Protein AF-A0AAD0VA40-F1 (afdb_monomer)

pLDDT: mean 86.52, std 10.53, range [49.69, 96.69]

Nearest PDB structures (foldseek):
  1uiw-assembly2_F  TM=2.943E-01  e=4.957E+00  Homo sapiens
  1gbu-assembly1_D  TM=3.040E-01  e=8.347E+00  Homo sapiens

Structure (mmCIF, N/CA/C/O backbone):
data_AF-A0AAD0VA40-F1
#
_entry.id   AF-A0AAD0VA40-F1
#
loop_
_atom_site.group_PDB
_atom_site.id
_atom_site.type_symbol
_atom_site.label_atom_id
_atom_site.label_alt_id
_atom_site.label_comp_id
_atom_site.label_asym_id
_atom_site.label_entity_id
_atom_site.label_seq_id
_atom_site.pdbx_PDB_ins_code
_atom_site.Cartn_x
_atom_site.Cartn_y
_atom_site.Cartn_z
_atom_site.occupancy
_atom_site.B_iso_or_equiv
_atom_site.auth_seq_id
_atom_site.auth_comp_id
_atom_site.auth_asym_id
_atom_site.auth_atom_id
_atom_site.pdbx_PDB_model_num
ATOM 1 N N . MET A 1 1 ? 19.089 15.504 -13.951 1.00 57.19 1 MET A N 1
ATOM 2 C CA . MET A 1 1 ? 17.853 16.084 -13.389 1.00 57.19 1 MET A CA 1
ATOM 3 C C . MET A 1 1 ? 16.890 14.929 -13.212 1.00 57.19 1 MET A C 1
ATOM 5 O O . MET A 1 1 ? 16.596 14.283 -14.206 1.00 57.19 1 MET A O 1
ATOM 9 N N . THR A 1 2 ? 16.501 14.606 -11.982 1.00 59.72 2 THR A N 1
ATOM 10 C CA . THR A 1 2 ? 15.427 13.644 -11.705 1.00 59.72 2 THR A CA 1
ATOM 11 C C . THR A 1 2 ? 14.097 14.300 -12.067 1.00 59.72 2 THR A C 1
ATOM 13 O O . THR A 1 2 ? 13.828 15.419 -11.628 1.00 59.72 2 THR A O 1
ATOM 16 N N . MET A 1 3 ? 13.299 13.656 -12.919 1.00 73.50 3 MET A N 1
ATOM 17 C CA . MET A 1 3 ? 11.943 14.105 -13.239 1.00 73.50 3 MET A CA 1
ATOM 18 C C . MET A 1 3 ? 10.956 13.248 -12.446 1.00 73.50 3 MET A C 1
ATOM 20 O O . MET A 1 3 ? 11.042 12.022 -12.472 1.00 73.50 3 MET A O 1
ATOM 24 N N . THR A 1 4 ? 10.028 13.887 -11.732 1.00 78.25 4 THR A N 1
ATOM 25 C CA . THR A 1 4 ? 8.885 13.183 -11.143 1.00 78.25 4 THR A CA 1
ATOM 26 C C . THR A 1 4 ? 7.841 12.981 -12.233 1.00 78.25 4 THR A C 1
ATOM 28 O O . THR A 1 4 ? 7.265 13.949 -12.732 1.00 78.25 4 THR A O 1
ATOM 31 N N . MET A 1 5 ? 7.618 11.729 -12.613 1.00 85.38 5 MET A N 1
ATOM 32 C CA . MET A 1 5 ? 6.555 11.312 -13.529 1.00 85.38 5 MET A CA 1
ATOM 33 C C . MET A 1 5 ? 5.452 10.603 -12.740 1.00 85.38 5 MET A C 1
ATOM 35 O O . MET A 1 5 ? 5.632 10.314 -11.560 1.00 85.38 5 MET A O 1
ATOM 39 N N . HIS A 1 6 ? 4.300 10.370 -13.365 1.00 87.88 6 HIS A N 1
ATOM 40 C CA . HIS A 1 6 ? 3.205 9.620 -12.751 1.00 87.88 6 HIS A CA 1
ATOM 41 C C . HIS A 1 6 ? 2.895 8.388 -13.584 1.00 87.88 6 HIS A C 1
ATOM 43 O O . HIS A 1 6 ? 2.974 8.442 -14.815 1.00 87.88 6 HIS A O 1
ATOM 49 N N . THR A 1 7 ? 2.553 7.289 -12.919 1.00 86.38 7 THR A N 1
ATOM 50 C CA . THR A 1 7 ? 2.1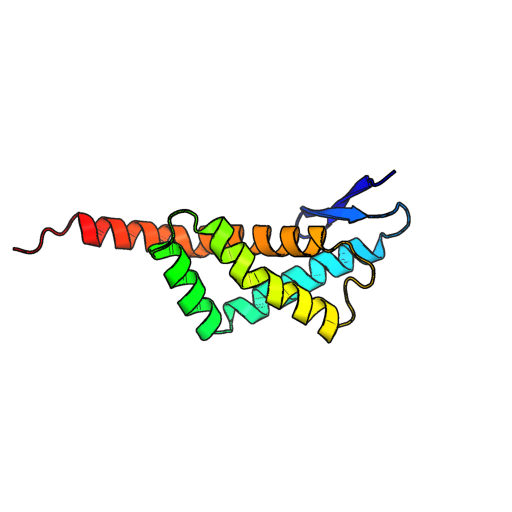44 6.080 -13.621 1.00 86.38 7 THR A CA 1
ATOM 51 C C . THR A 1 7 ? 0.796 6.278 -14.315 1.00 86.38 7 THR A C 1
ATOM 53 O O . THR A 1 7 ? -0.074 6.985 -13.799 1.00 86.38 7 THR A O 1
ATOM 56 N N . PRO A 1 8 ? 0.604 5.705 -15.510 1.00 83.50 8 PRO A N 1
ATOM 57 C CA . PRO A 1 8 ? -0.574 5.982 -16.322 1.00 83.50 8 PRO A CA 1
ATOM 58 C C . PRO A 1 8 ? -1.870 5.391 -15.754 1.00 83.50 8 PRO A C 1
ATOM 60 O O . PRO A 1 8 ? -2.929 5.974 -15.990 1.00 83.50 8 PRO A O 1
ATOM 63 N N . ARG A 1 9 ? -1.823 4.255 -15.040 1.00 85.12 9 ARG A N 1
ATOM 64 C CA . ARG A 1 9 ? -3.037 3.603 -14.517 1.00 85.12 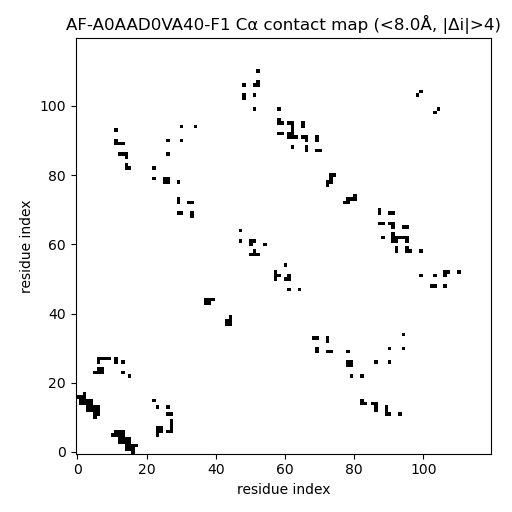9 ARG A CA 1
ATOM 65 C C . ARG A 1 9 ? -3.407 4.122 -13.137 1.00 85.12 9 ARG A C 1
ATOM 67 O O . ARG A 1 9 ? -4.530 4.579 -12.945 1.00 85.12 9 ARG A O 1
ATOM 74 N N . ASN A 1 10 ? -2.447 4.105 -12.217 1.00 88.00 10 ASN A N 1
ATOM 75 C CA . ASN A 1 10 ? -2.711 4.371 -10.802 1.00 88.00 10 ASN A CA 1
ATOM 76 C C . ASN A 1 10 ? -2.247 5.755 -10.342 1.00 88.00 10 ASN A C 1
ATOM 78 O O . ASN A 1 10 ? -2.365 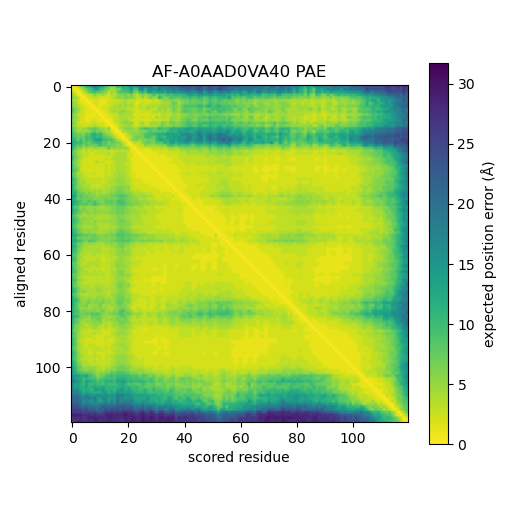6.090 -9.165 1.00 88.00 10 ASN A O 1
ATOM 82 N N . ASN A 1 11 ? -1.747 6.583 -11.269 1.00 89.00 11 ASN A N 1
ATOM 83 C CA . ASN A 1 11 ? -1.275 7.942 -11.004 1.00 89.00 11 ASN A CA 1
ATOM 84 C C . ASN A 1 11 ? -0.273 7.998 -9.834 1.00 89.00 11 ASN A C 1
ATOM 86 O O . ASN A 1 11 ? -0.280 8.930 -9.027 1.00 89.00 11 ASN A O 1
ATOM 90 N N . LEU A 1 12 ? 0.586 6.981 -9.729 1.00 88.62 12 LEU A N 1
ATOM 91 C CA . LEU A 1 12 ? 1.598 6.881 -8.687 1.00 88.62 12 LEU A CA 1
ATOM 92 C C . LEU A 1 12 ? 2.792 7.765 -9.050 1.00 88.62 12 LEU A C 1
ATOM 94 O O . LEU A 1 12 ? 3.308 7.645 -10.163 1.00 88.62 12 LEU A O 1
ATOM 98 N N . PRO A 1 13 ? 3.277 8.627 -8.141 1.00 86.94 13 PRO A N 1
ATOM 99 C CA . PRO A 1 13 ? 4.482 9.397 -8.398 1.00 86.94 13 PRO A CA 1
ATOM 100 C C . PRO A 1 13 ? 5.696 8.464 -8.461 1.00 86.94 13 PRO A C 1
ATOM 102 O O . PRO A 1 13 ? 5.897 7.617 -7.589 1.00 86.94 13 PRO A O 1
ATOM 105 N N . ALA A 1 14 ? 6.526 8.664 -9.478 1.00 83.88 14 ALA A N 1
ATOM 106 C CA . ALA A 1 14 ? 7.729 7.894 -9.733 1.00 83.88 14 ALA A CA 1
ATOM 107 C C . ALA A 1 14 ? 8.912 8.829 -10.003 1.00 83.88 14 ALA A C 1
ATOM 109 O O . ALA A 1 14 ? 8.841 9.729 -10.846 1.00 83.88 14 ALA A O 1
ATOM 110 N N . THR A 1 15 ? 10.019 8.603 -9.300 1.00 84.00 15 THR A N 1
ATOM 111 C CA . THR A 1 15 ? 11.301 9.244 -9.607 1.00 84.00 15 THR A CA 1
ATOM 112 C C . THR A 1 15 ? 12.002 8.431 -10.689 1.00 84.00 15 THR A C 1
ATOM 114 O O . THR A 1 15 ? 12.423 7.309 -10.410 1.00 84.00 15 THR A O 1
ATOM 117 N N . LEU A 1 16 ? 12.113 8.983 -11.904 1.00 73.31 16 LEU A N 1
ATOM 118 C CA . LEU A 1 16 ? 12.626 8.274 -13.085 1.00 73.31 16 LEU A CA 1
ATOM 119 C C . LEU A 1 16 ? 13.627 9.102 -13.903 1.00 73.31 16 LEU A C 1
ATOM 121 O O . LEU A 1 16 ? 13.704 10.335 -13.783 1.00 73.31 16 LEU A O 1
ATOM 125 N N . MET A 1 17 ? 14.389 8.413 -14.755 1.00 76.50 17 MET A N 1
ATOM 126 C CA . MET A 1 17 ? 15.188 9.020 -15.816 1.00 76.50 17 MET A CA 1
ATOM 127 C C . MET A 1 17 ? 14.340 9.183 -17.097 1.00 76.50 17 MET A C 1
ATOM 129 O O . MET A 1 17 ? 13.365 8.463 -17.299 1.00 76.50 17 MET A O 1
ATOM 133 N N . PRO A 1 18 ? 14.692 10.114 -18.007 1.00 63.06 18 PRO A N 1
ATOM 134 C CA . PRO A 1 18 ? 13.857 10.462 -19.168 1.00 63.06 18 PRO A CA 1
ATOM 135 C C . PRO A 1 18 ? 13.557 9.332 -20.173 1.00 63.06 18 PRO A C 1
ATOM 137 O O . PRO A 1 18 ? 12.722 9.520 -21.052 1.00 63.06 18 PRO A O 1
ATOM 140 N N . THR A 1 19 ? 14.245 8.192 -20.092 1.00 66.94 19 THR A N 1
ATOM 141 C CA . THR A 1 19 ? 14.086 7.039 -20.998 1.00 66.94 19 THR A CA 1
ATOM 142 C C . THR A 1 19 ? 13.279 5.891 -20.393 1.00 66.94 19 THR A C 1
ATOM 144 O O . THR A 1 19 ? 13.070 4.880 -21.055 1.00 66.94 19 THR A O 1
ATOM 147 N N . ASP A 1 20 ? 12.798 6.039 -19.162 1.00 69.12 20 ASP A N 1
ATOM 148 C CA . ASP A 1 20 ? 12.312 4.931 -18.335 1.00 69.12 20 ASP A CA 1
ATOM 149 C C . ASP A 1 20 ? 10.797 4.703 -18.472 1.00 69.12 20 ASP A C 1
ATOM 151 O O . ASP A 1 20 ? 10.101 4.469 -17.487 1.00 69.12 20 ASP A O 1
ATOM 155 N N . THR A 1 21 ? 10.247 4.801 -19.688 1.00 65.94 21 THR A N 1
ATOM 156 C CA . THR A 1 21 ? 8.788 4.648 -19.886 1.00 65.94 21 THR A CA 1
ATOM 157 C C . THR A 1 21 ? 8.301 3.264 -19.438 1.00 65.94 21 THR A C 1
ATOM 159 O O . THR A 1 21 ? 7.270 3.180 -18.774 1.00 65.94 21 THR A O 1
ATOM 162 N N . ASP A 1 22 ? 9.096 2.216 -19.675 1.00 79.06 22 ASP A N 1
ATOM 163 C CA . ASP A 1 22 ? 8.810 0.851 -19.214 1.00 79.06 22 ASP A CA 1
ATOM 164 C C . ASP A 1 22 ? 8.731 0.764 -17.673 1.00 79.06 22 ASP A C 1
ATOM 166 O O . ASP A 1 22 ? 7.916 0.022 -17.130 1.00 79.06 22 ASP A O 1
ATOM 170 N N . MET A 1 23 ? 9.477 1.601 -16.935 1.00 84.81 23 MET A N 1
ATOM 171 C CA . MET A 1 23 ? 9.464 1.581 -15.464 1.00 84.81 23 MET A CA 1
ATOM 172 C C . MET A 1 23 ? 8.145 2.085 -14.864 1.00 84.81 23 MET A C 1
ATOM 174 O O . MET A 1 23 ? 7.783 1.676 -13.761 1.00 84.81 23 MET A O 1
ATOM 178 N N . LEU A 1 24 ? 7.406 2.963 -15.554 1.00 88.50 24 LEU A N 1
ATOM 179 C CA . LEU A 1 24 ? 6.082 3.393 -15.084 1.00 88.50 24 LEU A CA 1
ATOM 180 C C . LEU A 1 24 ? 5.076 2.243 -15.132 1.00 88.50 24 LEU A C 1
ATOM 182 O O . LEU A 1 24 ? 4.245 2.116 -14.232 1.00 88.50 24 LEU A O 1
ATOM 186 N N . GLU A 1 25 ? 5.165 1.403 -16.162 1.00 88.12 25 GLU A N 1
ATOM 187 C CA . GLU A 1 25 ? 4.310 0.226 -16.290 1.00 88.12 25 GLU A CA 1
ATOM 188 C C . GLU A 1 25 ? 4.652 -0.829 -15.238 1.00 88.12 25 GLU A C 1
ATOM 190 O O . GLU A 1 25 ? 3.745 -1.438 -14.675 1.00 88.12 25 GLU A O 1
ATOM 195 N N . GLU A 1 26 ? 5.935 -0.997 -14.914 1.00 91.00 26 GLU A N 1
ATOM 196 C CA . GLU A 1 26 ? 6.374 -1.895 -13.843 1.00 91.00 26 GLU A CA 1
ATOM 197 C C . GLU A 1 26 ? 5.881 -1.443 -12.460 1.00 91.00 26 GLU A C 1
ATOM 199 O O . GLU A 1 26 ? 5.441 -2.276 -11.670 1.00 91.00 26 GLU A O 1
ATOM 204 N N . ILE A 1 27 ? 5.898 -0.136 -12.166 1.00 92.25 27 ILE A N 1
ATOM 205 C CA . ILE A 1 27 ? 5.359 0.413 -10.906 1.00 92.25 27 ILE A CA 1
ATOM 206 C C . ILE A 1 27 ? 3.855 0.140 -10.796 1.00 92.25 27 ILE A C 1
ATOM 208 O O . ILE A 1 27 ? 3.392 -0.299 -9.741 1.00 92.25 27 ILE A O 1
ATOM 212 N N . ASP A 1 28 ? 3.101 0.373 -11.876 1.00 91.69 28 ASP A N 1
ATOM 213 C CA . ASP A 1 28 ? 1.675 0.037 -11.922 1.00 91.69 28 ASP A CA 1
ATOM 214 C C . ASP A 1 28 ? 1.461 -1.467 -11.711 1.00 91.69 28 ASP A C 1
ATOM 216 O O . ASP A 1 28 ? 0.630 -1.857 -10.895 1.00 91.69 28 ASP A O 1
ATOM 220 N N . ALA A 1 29 ? 2.232 -2.314 -12.395 1.00 92.56 29 ALA A N 1
ATOM 221 C CA . ALA A 1 29 ? 2.106 -3.764 -12.287 1.00 92.56 29 ALA A CA 1
ATOM 222 C C . ALA A 1 29 ? 2.349 -4.261 -10.855 1.00 92.56 29 ALA A C 1
ATOM 224 O O . ALA A 1 29 ? 1.568 -5.061 -10.344 1.00 92.56 29 ALA A O 1
ATOM 225 N N . VAL A 1 30 ? 3.388 -3.759 -10.181 1.00 94.25 30 VAL A N 1
ATOM 226 C CA . VAL A 1 30 ? 3.669 -4.124 -8.785 1.00 94.25 30 VAL A CA 1
ATOM 227 C C . VAL A 1 30 ? 2.523 -3.709 -7.863 1.00 94.25 30 VAL A C 1
ATOM 229 O O . VAL A 1 30 ? 2.147 -4.487 -6.986 1.00 94.25 30 VAL A O 1
ATOM 232 N N . TYR A 1 31 ? 1.941 -2.522 -8.060 1.00 94.94 31 TYR A N 1
ATOM 233 C CA . TYR A 1 31 ? 0.781 -2.089 -7.280 1.00 94.94 31 TYR A CA 1
ATOM 234 C C . TYR A 1 31 ? -0.417 -3.033 -7.467 1.00 94.94 31 TYR A C 1
ATOM 236 O O . TYR A 1 31 ? -0.971 -3.497 -6.475 1.00 94.94 31 TYR A O 1
ATOM 244 N N . GLU A 1 32 ? -0.775 -3.370 -8.709 1.00 93.81 32 GLU A N 1
ATOM 245 C CA . GLU A 1 32 ? -1.924 -4.243 -9.006 1.00 93.81 32 GLU A CA 1
ATOM 246 C C . GLU A 1 32 ? -1.757 -5.645 -8.413 1.00 93.81 32 GLU A C 1
ATOM 248 O O . GLU A 1 32 ? -2.686 -6.207 -7.829 1.00 93.81 32 GLU A O 1
ATOM 253 N N . ILE A 1 33 ? -0.553 -6.212 -8.535 1.00 94.50 33 ILE A N 1
ATOM 254 C CA . ILE A 1 33 ? -0.239 -7.529 -7.975 1.00 94.50 33 ILE A CA 1
ATOM 255 C C . ILE A 1 33 ? -0.402 -7.497 -6.455 1.00 94.50 33 ILE A C 1
ATOM 257 O O . ILE A 1 33 ? -1.015 -8.396 -5.879 1.00 94.50 33 ILE A O 1
ATOM 261 N N . LEU A 1 34 ? 0.107 -6.455 -5.797 1.00 94.12 34 LEU A N 1
ATOM 262 C CA . LEU A 1 34 ? -0.025 -6.309 -4.351 1.00 94.12 34 LEU A CA 1
ATOM 263 C C . LEU A 1 34 ? -1.467 -6.108 -3.914 1.00 94.12 34 LEU A C 1
ATOM 265 O O . LEU A 1 34 ? -1.873 -6.726 -2.934 1.00 94.12 34 LEU A O 1
ATOM 269 N N . ASP A 1 35 ? -2.233 -5.263 -4.599 1.00 93.62 35 ASP A N 1
ATOM 270 C CA . ASP A 1 35 ? -3.629 -5.045 -4.233 1.00 93.62 35 ASP A CA 1
ATOM 271 C C . ASP A 1 35 ? -4.417 -6.361 -4.319 1.00 93.62 35 ASP A C 1
ATOM 273 O O . ASP A 1 35 ? -5.139 -6.720 -3.388 1.00 93.62 35 ASP A O 1
ATOM 277 N N . ALA A 1 36 ? -4.184 -7.172 -5.354 1.00 92.69 36 ALA A N 1
ATOM 278 C CA . ALA A 1 36 ? -4.806 -8.488 -5.478 1.00 92.69 36 ALA A CA 1
ATOM 279 C C . ALA A 1 36 ? -4.326 -9.499 -4.411 1.00 92.69 36 ALA A C 1
ATOM 281 O O . ALA A 1 36 ? -5.144 -10.179 -3.774 1.00 92.69 36 ALA A O 1
ATOM 282 N N . GLU A 1 37 ? -3.010 -9.621 -4.204 1.00 93.69 37 GLU A N 1
ATOM 283 C CA . GLU A 1 37 ? -2.425 -10.614 -3.293 1.00 93.69 37 GLU A CA 1
ATOM 284 C C . GLU A 1 37 ? -2.703 -10.282 -1.822 1.00 93.69 37 GLU A C 1
ATOM 286 O O . GLU A 1 37 ? -3.136 -11.153 -1.064 1.00 93.69 37 GLU A O 1
ATOM 291 N N . LEU A 1 38 ? -2.522 -9.024 -1.409 1.00 92.19 38 LEU A N 1
ATOM 292 C CA . LEU A 1 38 ? -2.694 -8.615 -0.013 1.00 92.19 38 LEU A CA 1
ATOM 293 C C . LEU A 1 38 ? -4.164 -8.631 0.417 1.00 92.19 38 LEU A C 1
ATOM 295 O O . LEU A 1 38 ? -4.442 -8.984 1.563 1.00 92.19 38 LEU A O 1
ATOM 299 N N . ASN A 1 39 ? -5.108 -8.304 -0.476 1.00 86.88 39 ASN A N 1
ATOM 300 C CA . ASN A 1 39 ? -6.540 -8.441 -0.173 1.00 86.88 39 ASN A CA 1
ATOM 301 C C . ASN A 1 39 ? -6.953 -9.914 0.007 1.00 86.88 39 ASN A C 1
ATOM 303 O O . ASN A 1 39 ? -7.912 -10.208 0.723 1.00 86.88 39 ASN A O 1
ATOM 307 N N . SER A 1 40 ? -6.222 -10.845 -0.613 1.00 88.38 40 SER A N 1
ATOM 308 C CA . SER A 1 40 ? -6.472 -12.286 -0.505 1.00 88.38 40 SER A CA 1
ATOM 309 C C . SER A 1 40 ? -5.778 -12.931 0.705 1.00 88.38 40 SER A C 1
ATOM 311 O O . SER A 1 40 ? -6.199 -13.997 1.166 1.00 88.38 40 SER A O 1
ATOM 313 N N . ASP A 1 41 ? -4.736 -12.300 1.256 1.00 92.19 41 ASP A N 1
ATOM 314 C CA . ASP A 1 41 ? -4.016 -12.786 2.434 1.00 92.19 41 ASP A CA 1
ATOM 315 C C . ASP A 1 41 ? -4.735 -12.391 3.733 1.00 92.19 41 ASP A C 1
ATOM 317 O O . ASP A 1 41 ? -4.672 -11.257 4.217 1.00 92.19 41 ASP A O 1
ATOM 321 N N . LYS A 1 42 ? -5.380 -13.379 4.363 1.00 92.12 42 LYS A N 1
ATOM 322 C CA . LYS A 1 42 ? -6.103 -13.189 5.626 1.00 92.12 42 LYS A CA 1
ATOM 323 C C . LYS A 1 42 ? -5.217 -12.650 6.759 1.00 92.12 42 LYS A C 1
ATOM 325 O O . LYS A 1 42 ? -5.680 -11.832 7.548 1.00 92.12 42 LYS A O 1
ATOM 330 N N . SER A 1 43 ? -3.965 -13.095 6.855 1.00 93.25 43 SER A N 1
ATOM 331 C CA . SER A 1 43 ? -3.046 -12.674 7.919 1.00 93.25 43 SER A CA 1
ATOM 332 C C . SER A 1 43 ? -2.667 -11.201 7.766 1.00 93.25 43 SER A C 1
ATOM 334 O O . SER A 1 43 ? -2.682 -10.445 8.743 1.00 93.25 43 SER A O 1
ATOM 336 N N . VAL A 1 44 ? -2.369 -10.770 6.537 1.00 92.56 44 VAL A N 1
ATOM 337 C CA . VAL A 1 44 ? -2.123 -9.351 6.239 1.00 92.56 44 VAL A CA 1
ATOM 338 C C . VAL A 1 44 ? -3.379 -8.532 6.504 1.00 92.56 44 VAL A C 1
ATOM 340 O O . VAL A 1 44 ? -3.297 -7.493 7.161 1.00 92.56 44 VAL A O 1
ATOM 343 N N . HIS A 1 45 ? -4.534 -9.025 6.062 1.00 91.19 45 HIS A N 1
ATOM 344 C CA . HIS A 1 45 ? -5.804 -8.334 6.213 1.00 91.19 45 HIS A CA 1
ATOM 345 C C . HIS A 1 45 ? -6.176 -8.097 7.683 1.00 91.19 45 HIS A C 1
ATOM 347 O O . HIS A 1 45 ? -6.463 -6.963 8.075 1.00 91.19 45 HIS A O 1
ATOM 353 N N . ASP A 1 46 ? -6.078 -9.127 8.527 1.00 91.94 46 ASP A N 1
ATOM 354 C CA . ASP A 1 46 ? -6.343 -9.022 9.966 1.00 91.94 46 ASP A CA 1
ATOM 355 C C . ASP A 1 46 ? -5.369 -8.041 10.644 1.00 91.94 46 ASP A C 1
ATOM 357 O O . ASP A 1 46 ? -5.768 -7.212 11.471 1.00 91.94 46 ASP A O 1
ATOM 361 N N . ARG A 1 47 ? -4.088 -8.068 10.253 1.00 94.25 47 ARG A N 1
ATOM 362 C CA . ARG A 1 47 ? -3.067 -7.161 10.795 1.00 94.25 47 ARG A CA 1
ATOM 363 C C . ARG A 1 47 ? -3.285 -5.709 10.369 1.00 94.25 47 ARG A C 1
ATOM 365 O O . ARG A 1 47 ? -3.114 -4.807 11.188 1.00 94.25 47 ARG A O 1
ATOM 372 N N . ALA A 1 48 ? -3.684 -5.473 9.125 1.00 93.19 48 ALA A N 1
ATOM 373 C CA . ALA A 1 48 ? -4.007 -4.142 8.629 1.00 93.19 48 ALA A CA 1
ATOM 374 C C . ALA A 1 48 ? -5.246 -3.564 9.327 1.00 93.19 48 ALA A C 1
A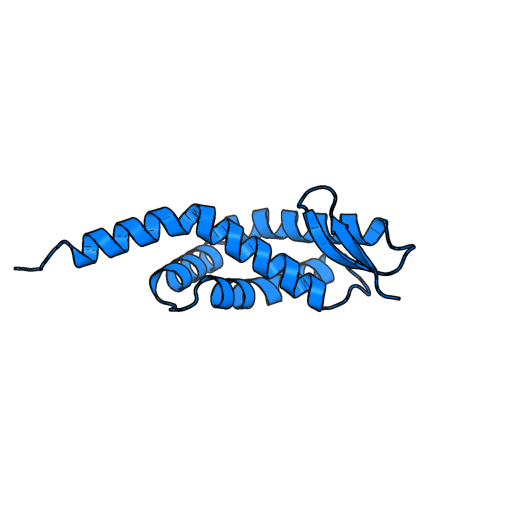TOM 376 O O . ALA A 1 48 ? -5.213 -2.421 9.781 1.00 93.19 48 ALA A O 1
ATOM 377 N N . LYS A 1 49 ? -6.307 -4.364 9.510 1.00 91.88 49 LYS A N 1
ATOM 378 C CA . LYS A 1 49 ? -7.483 -3.953 10.296 1.00 91.88 49 LYS A CA 1
ATOM 379 C C . LYS A 1 49 ? -7.119 -3.614 11.735 1.00 91.88 49 LYS A C 1
ATOM 381 O O . LYS A 1 49 ? -7.601 -2.618 12.272 1.00 91.88 49 LYS A O 1
ATOM 386 N N . HIS A 1 50 ? -6.242 -4.409 12.350 1.00 92.94 50 HIS A N 1
ATOM 387 C CA . HIS A 1 50 ? -5.734 -4.105 13.682 1.00 92.94 50 HIS A CA 1
ATOM 388 C C . HIS A 1 50 ? -5.035 -2.739 13.712 1.00 92.94 50 HIS A C 1
ATOM 390 O O . HIS A 1 50 ? -5.398 -1.906 14.537 1.00 92.94 50 HIS A O 1
ATOM 396 N N . ILE A 1 51 ? -4.119 -2.477 12.771 1.00 95.06 51 ILE A N 1
ATOM 397 C CA . ILE A 1 51 ? -3.431 -1.182 12.632 1.00 95.06 51 ILE A CA 1
ATOM 398 C C . ILE A 1 51 ? -4.432 -0.027 12.497 1.00 95.06 51 ILE A C 1
ATOM 400 O O . ILE A 1 51 ? -4.323 0.960 13.221 1.00 95.06 51 ILE A O 1
ATOM 404 N N . LEU A 1 52 ? -5.431 -0.158 11.618 1.00 92.00 52 LEU A N 1
ATOM 405 C CA . LEU A 1 52 ? -6.471 0.859 11.416 1.00 92.00 52 LEU A CA 1
ATOM 406 C C . LEU A 1 52 ? -7.261 1.161 12.704 1.00 92.00 52 LEU A C 1
ATOM 408 O O . LEU A 1 52 ? -7.710 2.291 12.905 1.00 92.00 52 LEU A O 1
ATOM 412 N N . LYS A 1 53 ? -7.430 0.170 13.591 1.00 90.44 53 LYS A N 1
ATOM 413 C CA . LYS A 1 53 ? -8.162 0.322 14.857 1.00 90.44 53 LYS A CA 1
ATOM 414 C C . LYS A 1 53 ? -7.309 0.944 15.970 1.00 90.44 53 LYS A C 1
ATOM 416 O O . LYS A 1 53 ? -7.823 1.769 16.744 1.00 90.44 53 LYS A O 1
ATOM 421 N N . THR A 1 54 ? -6.046 0.528 16.084 1.00 91.38 54 THR A N 1
ATOM 422 C CA . THR A 1 54 ? -5.219 0.755 17.281 1.00 91.38 54 THR A CA 1
ATOM 423 C C . THR A 1 54 ? -4.151 1.829 17.123 1.00 91.38 54 THR A C 1
ATOM 425 O O . THR A 1 54 ? -3.850 2.512 18.102 1.00 91.38 54 THR A O 1
ATOM 428 N N . GLU A 1 55 ? -3.602 2.024 15.925 1.00 92.88 55 GLU A N 1
ATOM 429 C CA . GLU A 1 55 ? -2.478 2.938 15.731 1.00 92.88 55 GLU A CA 1
ATOM 430 C C . GLU A 1 55 ? -2.942 4.405 15.654 1.00 92.88 55 GLU A C 1
ATOM 432 O O . GLU A 1 55 ? -3.932 4.714 14.987 1.00 92.88 55 GLU A O 1
ATOM 437 N N . PRO A 1 56 ? -2.215 5.358 16.273 1.00 88.44 56 PRO A N 1
ATOM 438 C CA . PRO A 1 56 ? -2.536 6.786 16.189 1.00 88.44 56 PRO A CA 1
ATOM 439 C C . PRO A 1 56 ? -2.273 7.364 14.792 1.00 88.44 56 PRO A C 1
ATOM 441 O O . PRO A 1 56 ? -2.821 8.404 14.430 1.00 88.44 56 PRO A O 1
ATOM 444 N N . LYS A 1 57 ? -1.414 6.699 14.012 1.00 93.12 57 LYS A N 1
ATOM 445 C CA . LYS A 1 57 ? -1.053 7.067 12.643 1.00 93.12 57 LYS A CA 1
ATOM 446 C C . LYS A 1 57 ? -1.204 5.861 11.709 1.00 93.12 57 LYS A C 1
ATOM 448 O O . LYS A 1 57 ? -0.200 5.296 11.264 1.00 93.12 57 LYS A O 1
ATOM 453 N N . PRO A 1 58 ? -2.446 5.454 11.412 1.00 92.62 58 PRO A N 1
ATOM 454 C CA . PRO A 1 58 ? -2.719 4.194 10.730 1.00 92.62 58 PRO A CA 1
ATOM 455 C C . PRO A 1 58 ? -2.087 4.121 9.334 1.00 92.62 58 PRO A C 1
ATOM 457 O O . PRO A 1 58 ? -1.481 3.110 9.002 1.00 92.62 58 PRO A O 1
ATOM 460 N N . LEU A 1 59 ? -2.115 5.209 8.554 1.00 94.69 59 LEU A N 1
ATOM 461 C CA . LEU A 1 59 ? -1.515 5.242 7.212 1.00 94.69 59 LEU A CA 1
ATOM 462 C C . LEU A 1 59 ? 0.008 5.030 7.227 1.00 94.69 59 LEU A C 1
ATOM 464 O O . LEU A 1 59 ? 0.539 4.287 6.406 1.00 94.69 59 LEU A O 1
ATOM 468 N N . GLU A 1 60 ? 0.725 5.644 8.176 1.00 95.50 60 GLU A N 1
ATOM 469 C CA . GLU A 1 60 ? 2.178 5.451 8.308 1.00 95.50 60 GLU A CA 1
ATOM 470 C C . GLU A 1 60 ? 2.514 4.007 8.715 1.00 95.50 60 GLU A C 1
ATOM 472 O O . GLU A 1 60 ? 3.507 3.443 8.249 1.00 95.50 60 GLU A O 1
ATOM 477 N N . ALA A 1 61 ? 1.698 3.401 9.580 1.00 95.75 61 ALA A N 1
ATOM 478 C CA . ALA A 1 61 ? 1.870 2.023 10.026 1.00 95.75 61 ALA A CA 1
ATOM 479 C C . ALA A 1 61 ? 1.520 1.001 8.928 1.00 95.75 61 ALA A C 1
ATOM 481 O O . ALA A 1 61 ? 2.266 0.040 8.739 1.00 95.75 61 ALA A O 1
ATOM 482 N N . LEU A 1 62 ? 0.456 1.235 8.155 1.00 96.44 62 LEU A N 1
ATOM 483 C CA . LEU A 1 62 ? 0.099 0.422 6.990 1.00 96.44 62 LEU A CA 1
ATOM 484 C C . LEU A 1 62 ? 1.170 0.498 5.899 1.00 96.44 62 LEU A C 1
ATOM 486 O O . LEU A 1 62 ? 1.615 -0.535 5.412 1.00 96.44 62 LEU A O 1
ATOM 490 N N . ALA A 1 63 ? 1.676 1.691 5.577 1.00 96.69 63 ALA A N 1
ATOM 491 C CA . ALA A 1 63 ? 2.751 1.823 4.594 1.00 96.69 63 ALA A CA 1
ATOM 492 C C . ALA A 1 63 ? 4.016 1.053 5.024 1.00 96.69 63 ALA A C 1
ATOM 494 O O . ALA A 1 63 ? 4.683 0.427 4.201 1.00 96.69 63 ALA A O 1
ATOM 495 N N . LYS A 1 64 ? 4.335 1.038 6.328 1.00 96.38 64 LYS A N 1
ATOM 496 C CA . LYS A 1 64 ? 5.424 0.209 6.878 1.00 96.38 64 LYS A CA 1
ATOM 497 C C . LYS A 1 64 ? 5.132 -1.288 6.781 1.00 96.38 64 LYS A C 1
ATOM 499 O O . LYS A 1 64 ? 6.065 -2.050 6.545 1.00 96.38 64 LYS A O 1
ATOM 504 N N . LEU A 1 65 ? 3.876 -1.703 6.967 1.00 96.25 65 LEU A N 1
ATOM 505 C CA . LEU A 1 65 ? 3.455 -3.093 6.789 1.00 96.25 65 LEU A CA 1
ATOM 506 C C . LEU A 1 65 ? 3.600 -3.534 5.328 1.00 96.25 65 LEU A C 1
ATOM 508 O O . LEU A 1 65 ? 4.088 -4.633 5.096 1.00 96.25 65 LEU A O 1
ATOM 512 N N . PHE A 1 66 ? 3.208 -2.693 4.368 1.00 96.50 66 PHE A N 1
ATOM 513 C CA . PHE A 1 66 ? 3.153 -3.046 2.946 1.00 96.50 66 PHE A CA 1
ATOM 514 C C . PHE A 1 66 ? 4.494 -2.931 2.218 1.00 96.50 66 PHE A C 1
ATOM 516 O O . PHE A 1 66 ? 4.763 -3.727 1.323 1.00 96.50 66 PHE A O 1
ATOM 523 N N . LYS A 1 67 ? 5.380 -2.008 2.615 1.00 95.56 67 LYS A N 1
ATOM 524 C CA . LYS A 1 67 ? 6.672 -1.788 1.935 1.00 95.56 67 LYS A CA 1
ATOM 525 C C . LYS A 1 67 ? 7.516 -3.067 1.728 1.00 95.56 67 LYS A C 1
ATOM 527 O O . LYS A 1 67 ? 8.058 -3.219 0.634 1.00 95.56 67 LYS A O 1
ATOM 532 N N . PRO A 1 68 ? 7.647 -3.994 2.699 1.00 95.06 68 PRO A N 1
ATOM 533 C CA . PRO A 1 68 ? 8.363 -5.253 2.480 1.00 95.06 68 PRO A CA 1
ATOM 534 C C . PRO A 1 68 ? 7.739 -6.132 1.390 1.00 95.06 68 PRO A C 1
ATOM 536 O O . PRO A 1 68 ? 8.477 -6.768 0.643 1.00 95.06 68 PRO A O 1
ATOM 539 N N . TYR A 1 69 ? 6.409 -6.133 1.264 1.00 95.44 69 TYR A N 1
ATOM 540 C CA . TYR A 1 69 ? 5.716 -6.867 0.204 1.00 95.44 69 TYR A CA 1
ATOM 541 C C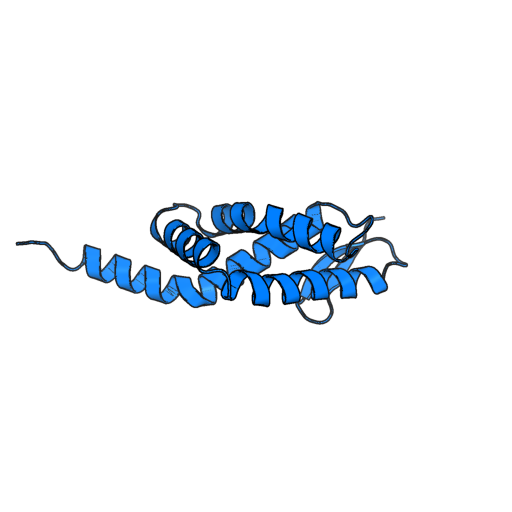 . TYR A 1 69 ? 5.993 -6.242 -1.161 1.00 95.44 69 TYR A C 1
ATOM 543 O O . TYR A 1 69 ? 6.245 -6.973 -2.109 1.00 95.44 69 TYR A O 1
ATOM 551 N N . VAL A 1 70 ? 6.057 -4.907 -1.250 1.00 94.81 70 VAL A N 1
ATOM 552 C CA . VAL A 1 70 ? 6.474 -4.223 -2.486 1.00 94.81 70 VAL A CA 1
ATOM 553 C C . VAL A 1 70 ? 7.843 -4.715 -2.939 1.00 94.81 70 VAL A C 1
ATOM 555 O O . VAL A 1 70 ? 7.981 -5.192 -4.059 1.00 94.81 70 VAL A O 1
ATOM 558 N N . ALA A 1 71 ? 8.831 -4.694 -2.042 1.00 92.88 71 ALA A N 1
ATOM 559 C CA . ALA A 1 71 ? 10.173 -5.177 -2.358 1.00 92.88 71 ALA A CA 1
ATOM 560 C C . ALA A 1 71 ? 10.183 -6.664 -2.761 1.00 92.88 71 ALA A C 1
ATOM 562 O O . ALA A 1 71 ? 10.919 -7.051 -3.668 1.00 92.88 71 ALA A O 1
ATOM 563 N N . GLN A 1 72 ? 9.357 -7.490 -2.111 1.00 94.06 72 GLN A N 1
ATOM 564 C CA . GLN A 1 72 ? 9.231 -8.909 -2.430 1.00 94.06 72 GLN A CA 1
ATOM 565 C C . GLN A 1 72 ? 8.662 -9.136 -3.835 1.00 94.06 72 GLN A C 1
ATOM 567 O O . GLN A 1 72 ? 9.215 -9.955 -4.561 1.00 94.06 72 GLN A O 1
ATOM 572 N N . ILE A 1 73 ? 7.595 -8.432 -4.224 1.00 92.81 73 ILE A N 1
ATOM 573 C CA . ILE A 1 73 ? 6.987 -8.561 -5.558 1.00 92.81 73 ILE A CA 1
ATOM 574 C C . ILE A 1 73 ? 7.944 -8.056 -6.636 1.00 92.81 73 ILE A C 1
ATOM 576 O O . ILE A 1 73 ? 8.204 -8.781 -7.594 1.00 92.81 73 ILE A O 1
ATOM 580 N N . SER A 1 74 ? 8.551 -6.882 -6.434 1.00 91.31 74 SER A N 1
ATOM 581 C CA . SER A 1 74 ? 9.575 -6.346 -7.338 1.00 91.31 74 SER A CA 1
ATOM 582 C C . SER A 1 74 ? 10.699 -7.363 -7.573 1.00 91.31 74 SER A C 1
ATOM 584 O O . SER A 1 74 ? 11.065 -7.649 -8.711 1.00 91.31 74 SER A O 1
ATOM 586 N N . GLN A 1 75 ? 11.205 -7.995 -6.508 1.00 90.50 75 GLN A N 1
ATOM 587 C CA . GLN A 1 75 ? 12.258 -9.003 -6.629 1.00 90.50 75 GLN A CA 1
ATOM 588 C C . GLN A 1 75 ? 11.775 -10.315 -7.268 1.00 90.50 75 GLN A C 1
ATOM 590 O O . GLN A 1 75 ? 12.492 -10.883 -8.091 1.00 90.50 75 GLN A O 1
ATOM 595 N N . ARG A 1 76 ? 10.606 -10.823 -6.862 1.00 92.69 76 ARG A N 1
ATOM 596 C CA . ARG A 1 76 ? 10.055 -12.112 -7.314 1.00 92.69 76 ARG A CA 1
ATOM 597 C C . ARG A 1 76 ? 9.770 -12.095 -8.811 1.00 92.69 76 ARG A C 1
ATOM 599 O O . ARG A 1 76 ? 10.123 -13.049 -9.499 1.00 92.69 76 ARG A O 1
ATOM 606 N N . ASP A 1 77 ? 9.173 -11.006 -9.282 1.00 88.62 77 ASP A N 1
ATOM 607 C CA . ASP A 1 77 ? 8.659 -10.896 -10.647 1.00 88.62 77 ASP A CA 1
ATOM 608 C C . ASP A 1 77 ? 9.641 -10.160 -11.574 1.00 88.62 77 ASP A C 1
ATOM 610 O O . ASP A 1 77 ? 9.389 -10.027 -12.769 1.00 88.62 77 ASP A O 1
ATOM 614 N N . GLY A 1 78 ? 10.791 -9.726 -11.041 1.00 87.44 78 GLY A N 1
ATOM 615 C CA . GLY A 1 78 ? 11.828 -9.025 -11.800 1.00 87.44 78 GLY A CA 1
ATOM 616 C C . GLY A 1 78 ? 11.399 -7.634 -12.268 1.00 87.44 78 GLY A C 1
ATOM 617 O O . GLY A 1 78 ? 11.926 -7.146 -13.263 1.00 87.44 78 GLY A O 1
ATOM 618 N N . LEU A 1 79 ? 10.449 -7.020 -11.563 1.00 87.75 79 LEU A N 1
ATOM 619 C CA . LEU A 1 79 ? 9.903 -5.697 -11.848 1.00 87.75 79 LEU A CA 1
ATOM 620 C C . LEU A 1 79 ? 10.636 -4.636 -11.028 1.00 87.75 79 LEU A C 1
ATOM 622 O O . LEU A 1 79 ? 11.120 -4.898 -9.925 1.00 87.75 79 LEU A O 1
ATOM 626 N N . MET A 1 80 ? 10.657 -3.405 -11.527 1.00 87.88 80 MET A N 1
ATOM 627 C CA . MET A 1 80 ? 11.250 -2.251 -10.860 1.00 87.88 80 MET A CA 1
ATOM 628 C C . MET A 1 80 ? 12.764 -2.387 -10.616 1.00 87.88 80 MET A C 1
ATOM 630 O O . MET A 1 80 ? 13.315 -1.834 -9.658 1.00 87.88 80 MET A O 1
ATOM 634 N N . LEU A 1 81 ? 13.474 -3.113 -11.485 1.00 82.25 81 LEU A N 1
ATOM 635 C CA . LEU A 1 81 ? 14.927 -3.258 -11.384 1.00 82.25 81 LEU A CA 1
ATOM 636 C C . LEU A 1 81 ? 15.621 -1.918 -11.658 1.00 82.25 81 LEU A C 1
ATOM 638 O O . LEU A 1 81 ? 15.483 -1.327 -12.722 1.00 82.25 81 LEU A O 1
ATOM 642 N N . GLY A 1 82 ? 16.403 -1.440 -10.687 1.00 78.06 82 GLY A N 1
ATOM 643 C CA . GLY A 1 82 ? 17.075 -0.139 -10.779 1.00 78.06 82 GLY A CA 1
ATOM 644 C C . GLY A 1 82 ? 16.180 1.058 -10.445 1.00 78.06 82 GLY A C 1
ATOM 645 O O . GLY A 1 82 ? 16.656 2.193 -10.475 1.00 78.06 82 GLY A O 1
ATOM 646 N N . VAL A 1 83 ? 14.921 0.819 -10.065 1.00 80.38 83 VAL A N 1
ATOM 647 C CA . VAL A 1 83 ? 14.018 1.869 -9.597 1.00 80.38 83 VAL A CA 1
ATOM 648 C C . VAL A 1 83 ? 14.404 2.302 -8.172 1.00 80.38 83 VAL A C 1
ATOM 650 O O . VAL A 1 83 ? 14.717 1.452 -7.331 1.00 80.38 83 VAL A O 1
ATOM 653 N N . PRO A 1 84 ? 14.384 3.612 -7.852 1.00 84.38 84 PRO A N 1
ATOM 654 C CA . PRO A 1 84 ? 14.678 4.090 -6.505 1.00 84.38 84 PRO A CA 1
ATOM 655 C C . PRO A 1 84 ? 13.731 3.511 -5.449 1.00 84.38 84 PRO A C 1
ATOM 657 O O . PRO A 1 84 ? 12.517 3.443 -5.645 1.00 84.38 84 PRO A O 1
ATOM 660 N N . GLU A 1 85 ? 14.269 3.205 -4.267 1.00 85.25 85 GLU A N 1
ATOM 661 C CA . GLU A 1 85 ? 13.491 2.681 -3.133 1.00 85.25 85 GLU A CA 1
ATOM 662 C C . GLU A 1 85 ? 12.361 3.636 -2.684 1.00 85.25 85 GLU A C 1
ATOM 664 O O . GLU A 1 85 ? 11.367 3.216 -2.087 1.00 85.25 85 GLU A O 1
ATOM 669 N N . GLU A 1 86 ? 12.478 4.927 -3.001 1.00 87.88 86 GLU A N 1
ATOM 670 C CA . GLU A 1 86 ? 11.429 5.927 -2.782 1.00 87.88 86 GLU A CA 1
ATOM 671 C C . GLU A 1 86 ? 10.116 5.563 -3.490 1.00 87.88 86 GLU A C 1
ATOM 673 O O . GLU A 1 86 ? 9.042 5.780 -2.923 1.00 87.88 86 GLU A O 1
ATOM 678 N N . ASN A 1 87 ? 10.183 4.928 -4.666 1.00 89.12 87 ASN A N 1
ATOM 679 C CA . ASN A 1 87 ? 8.995 4.485 -5.397 1.00 89.12 87 ASN A CA 1
ATOM 680 C C . ASN A 1 87 ? 8.327 3.293 -4.689 1.00 89.12 87 ASN A C 1
ATO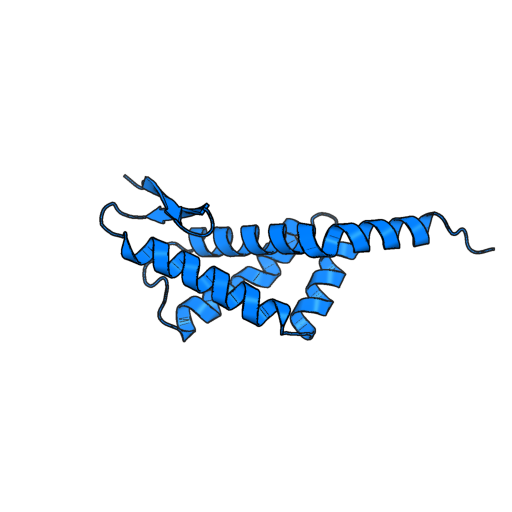M 682 O O . ASN A 1 87 ? 7.102 3.216 -4.659 1.00 89.12 87 ASN A O 1
ATOM 686 N N . HIS A 1 88 ? 9.091 2.421 -4.013 1.00 92.75 88 HIS A N 1
ATOM 687 C CA . HIS A 1 88 ? 8.498 1.364 -3.179 1.00 92.75 88 HIS A CA 1
ATOM 688 C C . HIS A 1 88 ? 7.681 1.953 -2.028 1.00 92.75 88 HIS A C 1
ATOM 690 O O . HIS A 1 88 ? 6.601 1.464 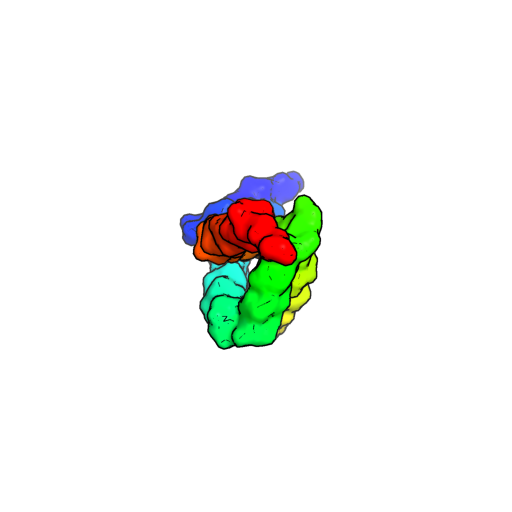-1.691 1.00 92.75 88 HIS A O 1
ATOM 696 N N . LEU A 1 89 ? 8.191 3.026 -1.415 1.00 93.38 89 LEU A N 1
ATOM 697 C CA . LEU A 1 89 ? 7.465 3.736 -0.369 1.00 93.38 89 LEU A CA 1
ATOM 698 C C . LEU A 1 89 ? 6.221 4.445 -0.924 1.00 93.38 89 LEU A C 1
ATOM 700 O O . LEU A 1 89 ? 5.211 4.495 -0.226 1.00 93.38 89 LEU A O 1
ATOM 704 N N . ALA A 1 90 ? 6.281 4.989 -2.141 1.00 92.56 90 ALA A N 1
ATOM 705 C CA . ALA A 1 90 ? 5.128 5.605 -2.796 1.00 92.56 90 ALA A CA 1
ATOM 706 C C . ALA A 1 90 ? 4.000 4.586 -3.031 1.00 92.56 90 ALA A C 1
ATOM 708 O O . ALA A 1 90 ? 2.876 4.835 -2.596 1.00 92.56 90 ALA A O 1
ATOM 709 N N . ILE A 1 91 ? 4.317 3.412 -3.593 1.00 94.62 91 ILE A N 1
ATOM 710 C CA . ILE A 1 91 ? 3.363 2.302 -3.774 1.00 94.62 91 ILE A CA 1
ATOM 711 C C . ILE A 1 91 ? 2.747 1.901 -2.427 1.00 94.62 91 ILE A C 1
ATOM 713 O O . ILE A 1 91 ? 1.527 1.852 -2.283 1.00 94.62 91 ILE A O 1
ATOM 717 N N . ALA A 1 92 ? 3.580 1.673 -1.406 1.00 95.88 92 ALA A N 1
ATOM 718 C CA . ALA A 1 92 ? 3.105 1.255 -0.088 1.00 95.88 92 ALA A CA 1
ATOM 719 C C . ALA A 1 92 ? 2.187 2.293 0.581 1.00 95.88 92 ALA A C 1
ATOM 721 O O . ALA A 1 92 ? 1.241 1.927 1.277 1.00 95.88 92 ALA A O 1
ATOM 722 N N . LYS A 1 93 ? 2.461 3.590 0.389 1.00 95.50 93 LYS A N 1
ATOM 723 C CA . LYS A 1 93 ? 1.605 4.677 0.885 1.00 95.50 93 LYS A CA 1
ATOM 724 C C . LYS A 1 93 ? 0.268 4.721 0.158 1.00 95.50 93 LYS A C 1
ATOM 726 O O . LYS A 1 93 ? -0.744 4.906 0.824 1.00 95.50 93 LYS A O 1
ATOM 731 N N . GLN A 1 94 ? 0.265 4.539 -1.160 1.00 95.00 94 GLN A N 1
ATOM 732 C CA . GLN A 1 94 ? -0.975 4.509 -1.927 1.00 95.00 94 GLN A CA 1
ATOM 733 C C . GLN A 1 94 ? -1.853 3.330 -1.492 1.00 95.00 94 GLN A C 1
ATOM 735 O O . GLN A 1 94 ? -2.988 3.552 -1.084 1.00 95.00 94 GLN A O 1
ATOM 740 N N . LEU A 1 95 ? -1.288 2.118 -1.411 1.00 95.00 95 LEU A N 1
ATOM 741 C CA . LEU A 1 95 ? -1.988 0.941 -0.873 1.00 95.00 95 LEU A CA 1
ATOM 742 C C . LEU A 1 95 ? -2.552 1.194 0.533 1.00 95.00 95 LEU A C 1
ATOM 744 O O . LEU A 1 95 ? -3.691 0.843 0.825 1.00 95.00 95 LEU A O 1
ATOM 748 N N . ALA A 1 96 ? -1.782 1.843 1.412 1.00 95.62 96 ALA A N 1
ATOM 749 C CA . ALA A 1 96 ? -2.254 2.213 2.745 1.00 95.62 96 ALA A CA 1
ATOM 750 C C . ALA A 1 96 ? -3.471 3.150 2.710 1.00 95.62 96 ALA A C 1
ATOM 752 O O . ALA A 1 96 ? -4.401 2.974 3.499 1.00 95.62 96 ALA A O 1
ATOM 753 N N . THR A 1 97 ? -3.470 4.134 1.811 1.00 94.81 97 THR A N 1
ATOM 754 C CA . THR A 1 97 ? -4.602 5.042 1.610 1.00 94.81 97 THR A CA 1
ATOM 755 C C . THR A 1 97 ? -5.823 4.303 1.072 1.00 94.81 97 THR A C 1
ATOM 757 O O . THR A 1 97 ? -6.915 4.486 1.608 1.00 94.81 97 THR A O 1
ATOM 760 N N . ASP A 1 98 ? -5.655 3.430 0.084 1.00 93.31 98 ASP A N 1
ATOM 761 C CA . ASP A 1 98 ? -6.770 2.694 -0.522 1.00 93.31 98 ASP A CA 1
ATOM 762 C C . ASP A 1 98 ? -7.405 1.703 0.460 1.00 93.31 98 ASP A C 1
ATOM 764 O O . ASP A 1 98 ? -8.631 1.564 0.521 1.00 93.31 98 ASP A O 1
ATOM 768 N N . TRP A 1 99 ? -6.594 1.107 1.332 1.00 93.31 99 TRP A N 1
ATOM 769 C CA . TRP A 1 99 ? -7.072 0.266 2.425 1.00 93.31 99 TRP A CA 1
ATOM 770 C C . TRP A 1 99 ? -7.806 1.055 3.516 1.00 93.31 99 TRP A C 1
ATOM 772 O O . TRP A 1 99 ? -8.849 0.602 3.990 1.00 93.31 99 TRP A O 1
ATOM 782 N N . ASP A 1 100 ? -7.328 2.239 3.918 1.00 93.31 100 ASP A N 1
ATOM 783 C CA . ASP A 1 100 ? -8.083 3.087 4.858 1.00 93.31 100 ASP A CA 1
ATOM 784 C C . ASP A 1 100 ? -9.399 3.590 4.247 1.00 93.31 100 ASP A C 1
ATOM 786 O O . ASP A 1 100 ? -10.411 3.675 4.946 1.00 93.31 100 ASP A O 1
ATOM 790 N N . ASN A 1 101 ? -9.423 3.868 2.944 1.00 90.94 101 ASN A N 1
ATOM 791 C CA . ASN A 1 101 ? -10.648 4.244 2.243 1.00 90.94 101 ASN A CA 1
ATOM 792 C C . ASN A 1 101 ? -11.653 3.084 2.202 1.00 90.94 101 ASN A C 1
ATOM 794 O O . ASN A 1 101 ? -12.841 3.300 2.442 1.00 90.94 101 ASN A O 1
ATOM 798 N N . SER A 1 102 ? -11.173 1.863 1.950 1.00 89.56 102 SER A N 1
ATOM 799 C CA . SER A 1 102 ? -12.014 0.666 1.825 1.00 89.56 102 SER A CA 1
ATOM 800 C C . SER A 1 102 ? -12.527 0.151 3.170 1.00 89.56 102 SER A C 1
ATOM 802 O O . SER A 1 102 ? -13.691 -0.221 3.284 1.00 89.56 102 SER A O 1
ATOM 804 N N . TYR A 1 103 ? -11.681 0.147 4.205 1.00 87.25 103 TYR A N 1
ATOM 805 C CA . TYR A 1 103 ? -11.980 -0.499 5.492 1.00 87.25 103 TYR A CA 1
ATOM 806 C C . TYR A 1 103 ? -12.050 0.476 6.674 1.00 87.25 103 TYR A C 1
ATOM 808 O O . TYR A 1 103 ? -12.698 0.197 7.686 1.00 87.25 103 TYR A O 1
ATOM 816 N N . GLY A 1 104 ? 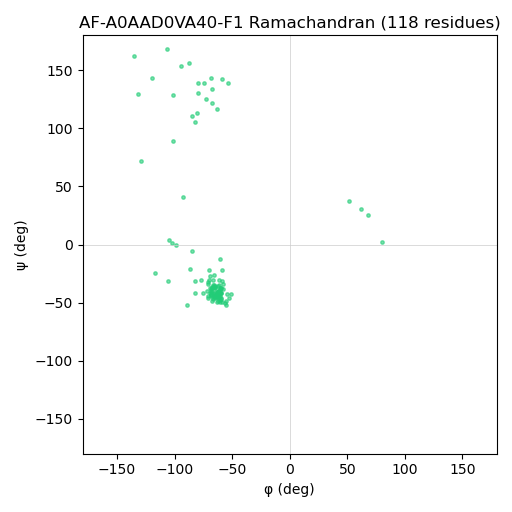-11.392 1.631 6.583 1.00 84.25 104 GLY A N 1
ATOM 817 C CA . GLY A 1 104 ? -11.275 2.574 7.694 1.00 84.25 104 GLY A CA 1
ATOM 818 C C . GLY A 1 104 ? -12.607 3.208 8.088 1.00 84.25 104 GLY A C 1
ATOM 819 O O . GLY A 1 104 ? -12.817 3.502 9.266 1.00 84.25 104 GLY A O 1
ATOM 820 N N . ALA A 1 105 ? -13.538 3.391 7.144 1.00 82.00 105 ALA A N 1
ATOM 821 C CA . ALA A 1 105 ? -14.866 3.933 7.436 1.00 82.00 105 ALA A CA 1
ATOM 822 C C . ALA A 1 105 ? -15.665 3.030 8.395 1.00 82.00 105 ALA A C 1
ATOM 824 O O . ALA A 1 105 ? -16.221 3.526 9.381 1.00 82.00 105 ALA A O 1
ATOM 825 N N . ASP A 1 106 ? -15.667 1.720 8.145 1.00 82.81 106 ASP A N 1
ATOM 826 C CA . ASP A 1 106 ? -16.362 0.739 8.982 1.00 82.81 106 ASP A CA 1
ATOM 827 C C . ASP A 1 106 ? -15.696 0.611 10.354 1.00 82.81 106 ASP A C 1
ATOM 829 O O . ASP A 1 106 ? -16.372 0.692 11.379 1.00 82.81 106 ASP A O 1
ATOM 833 N N . ILE A 1 107 ? -14.362 0.561 10.402 1.00 83.38 107 ILE A N 1
ATOM 834 C CA . ILE A 1 107 ? -13.606 0.486 11.663 1.00 83.38 107 ILE A CA 1
ATOM 835 C C . ILE A 1 107 ? -13.840 1.730 12.533 1.00 83.38 107 ILE A C 1
ATOM 837 O O . ILE A 1 107 ? -14.017 1.626 13.749 1.00 83.38 107 ILE A O 1
ATOM 841 N N . ARG A 1 108 ? -13.887 2.927 11.930 1.00 83.44 108 ARG A N 1
ATOM 842 C CA . ARG A 1 108 ? -14.219 4.167 12.652 1.00 83.44 108 ARG A CA 1
ATOM 843 C C . ARG A 1 108 ? -15.654 4.144 13.185 1.00 83.44 108 ARG A C 1
ATOM 845 O O . ARG A 1 108 ? -15.893 4.651 14.282 1.00 83.44 108 ARG A O 1
ATOM 852 N N . ARG A 1 109 ? -16.597 3.548 12.447 1.00 79.75 109 ARG A N 1
ATOM 853 C CA . ARG A 1 109 ? -17.990 3.374 12.887 1.00 79.75 109 ARG A CA 1
ATOM 854 C C . ARG A 1 109 ? -18.093 2.397 14.061 1.00 79.75 109 ARG A C 1
ATOM 856 O O . ARG A 1 109 ? -18.756 2.727 15.040 1.00 79.75 109 ARG A O 1
ATOM 863 N N . GLU A 1 110 ? -17.410 1.257 14.001 1.00 81.06 110 GLU A N 1
ATOM 864 C CA . GLU A 1 110 ? -17.343 0.277 15.098 1.00 81.06 110 GLU A CA 1
ATOM 865 C C . GLU A 1 110 ? -16.739 0.887 16.365 1.00 81.06 110 GLU A C 1
ATOM 867 O O . GLU A 1 110 ? -17.325 0.793 17.441 1.00 81.06 110 GLU A O 1
ATOM 872 N N . LYS A 1 111 ? -15.616 1.605 16.235 1.00 76.88 111 LYS A N 1
ATOM 873 C CA . LYS A 1 111 ? -14.957 2.279 17.363 1.00 76.88 111 LYS A CA 1
ATOM 874 C C . LYS A 1 111 ? -15.866 3.311 18.032 1.00 76.88 111 LYS A C 1
ATOM 876 O O . LYS A 1 111 ? -15.856 3.430 19.253 1.00 76.88 111 LYS A O 1
ATOM 881 N N . LYS A 1 112 ? -16.667 4.034 17.240 1.00 77.19 112 LYS A N 1
ATOM 882 C CA . LYS A 1 112 ? -17.663 4.973 17.764 1.00 77.19 112 LYS A CA 1
ATOM 883 C C . LYS A 1 112 ? -18.798 4.251 18.502 1.00 77.19 112 LYS A C 1
ATOM 885 O O . LYS A 1 112 ? -19.206 4.702 19.564 1.00 77.19 112 LYS A O 1
ATOM 890 N N . ALA A 1 113 ? -19.281 3.124 17.980 1.00 75.69 113 ALA A N 1
ATOM 891 C CA . ALA A 1 113 ? -20.312 2.326 18.647 1.00 75.69 113 ALA A CA 1
ATOM 892 C C . ALA A 1 113 ? -19.824 1.715 19.977 1.00 75.69 113 ALA A C 1
ATOM 894 O O . ALA A 1 113 ? -20.589 1.663 20.941 1.00 75.69 113 ALA A O 1
ATOM 895 N N . GLU A 1 114 ? -18.551 1.306 20.047 1.00 73.62 114 GLU A N 1
ATOM 896 C CA . GLU A 1 114 ? -17.892 0.845 21.279 1.00 73.62 114 GLU A CA 1
ATOM 897 C C . GLU A 1 114 ? -17.762 1.974 22.318 1.00 73.62 114 GLU A C 1
ATOM 899 O O . GLU A 1 114 ? -17.949 1.728 23.505 1.00 73.62 114 GLU A O 1
ATOM 904 N N . SER A 1 115 ? -17.484 3.215 21.895 1.00 72.00 115 SER A N 1
ATOM 905 C CA . SER A 1 115 ? -17.425 4.368 22.809 1.00 72.00 115 SER A CA 1
ATOM 906 C C . SER A 1 115 ? -18.798 4.902 23.229 1.00 72.00 115 SER A C 1
ATOM 908 O O . SER A 1 115 ? -18.930 5.427 24.332 1.00 72.00 115 SER A O 1
ATOM 910 N N . ASP A 1 116 ? -19.808 4.770 22.364 1.00 66.94 116 ASP A N 1
ATOM 911 C CA . ASP A 1 116 ? -21.183 5.238 22.598 1.00 66.94 116 ASP A CA 1
ATOM 912 C C . ASP A 1 116 ? -22.036 4.214 23.374 1.00 66.94 116 ASP A C 1
ATOM 914 O O . ASP A 1 116 ? -23.173 4.515 23.736 1.00 66.94 116 ASP A O 1
ATOM 918 N N . SER A 1 117 ? -21.503 3.017 23.648 1.00 52.12 117 SER A N 1
ATOM 919 C CA . SER A 1 117 ? -22.109 2.028 24.545 1.00 52.12 117 SER A CA 1
ATOM 920 C C . SER A 1 117 ? -21.404 2.078 25.904 1.00 52.12 117 SER A C 1
ATOM 922 O O . SER A 1 117 ? -20.435 1.344 26.109 1.00 52.12 117 SER A O 1
ATOM 924 N N . PRO A 1 118 ? -21.850 2.919 26.859 1.00 49.72 118 PRO A N 1
ATOM 925 C CA . PRO A 1 118 ? -21.398 2.770 28.227 1.00 49.72 118 PRO A CA 1
ATOM 926 C C . PRO A 1 118 ? -21.886 1.407 28.715 1.00 49.72 118 PRO A C 1
ATOM 928 O O . PRO A 1 118 ? -23.091 1.154 28.764 1.00 49.72 118 PRO A O 1
ATOM 931 N N . SER A 1 119 ? -20.951 0.516 29.040 1.00 49.69 119 SER A N 1
ATOM 932 C CA . SER A 1 119 ? -21.269 -0.673 29.827 1.00 49.69 119 SER A CA 1
ATOM 933 C C . SER A 1 119 ? -21.989 -0.243 31.119 1.00 49.69 119 SER A C 1
ATOM 935 O O . SER A 1 119 ? -21.599 0.778 31.694 1.00 49.69 119 SER A O 1
ATOM 937 N N . PRO A 1 120 ? -23.037 -0.970 31.547 1.00 56.06 120 PRO A N 1
ATOM 938 C CA . PRO A 1 120 ? -23.806 -0.663 32.755 1.00 56.06 120 PRO A CA 1
ATOM 939 C C . PRO A 1 120 ? -22.982 -0.768 34.045 1.00 56.06 120 PRO A C 1
ATOM 941 O O . PRO A 1 120 ? -21.976 -1.517 34.058 1.00 56.06 120 PRO A O 1
#

Radius of gyration: 16.73 Å; Cα contacts (8 Å, |Δi|>4): 129; chains: 1; bounding box: 42×29×54 Å

Foldseek 3D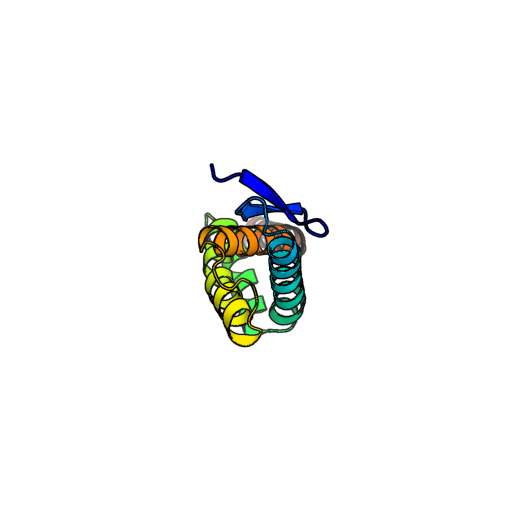i:
DFDFDAQPPLRFTFGDDPVVNVQSVLLVVLLVVLLVVQVVDPVSVVVLLVLLQPPPCSLVVQLVSCLVVSVVSCVVVVGCVVGDSVSSSSSSSSSSVVCCVVCNVVSVVVVVVVVVDDDD

Secondary structure (DSSP, 8-state):
--EEEE-TTT--EEEE-TT-HHHHHHHHHHHHHHHHHHHH-HHHHHHHHHHHHH-SSHHHHHHHHHHHHHHHHHHHHT-STT--HHHHHHHHHHHHHHHIIIIIHHHHHHHHHHHH----

Solvent-accessible surface area (backbone atoms only — not comparable to full-atom values): 6716 Å² total; per-residue (Å²): 129,83,44,81,46,61,20,88,87,73,61,45,66,34,71,41,59,101,82,46,68,70,51,37,55,31,53,43,49,51,47,53,53,45,57,57,51,44,76,67,32,63,70,57,44,54,52,48,54,46,37,60,69,70,45,95,53,31,51,66,53,36,18,61,65,38,30,63,53,46,54,48,47,26,63,74,72,69,34,53,78,90,54,52,70,66,39,41,49,43,49,16,40,49,53,20,50,54,47,41,67,74,48,37,61,59,50,54,51,51,55,48,53,58,69,72,48,76,78,131

Mean predicted aligned error: 6.18 Å

Organism: NCBI:txid629260

Sequence (120 aa):
MTMTMHTPRNNLPATLMPTDTDMLEEIDAVYEILDAELNSDKSVHDRAKHILKTEPKPLEALAKLFKPYVAQISQRDGLMLGVPEENHLAIAKQLATDWDNSYGADIRREKKAESDSPSP